Protein AF-A0A090WB78-F1 (afdb_monomer)

Mean predicted aligned error: 5.98 Å

pLDDT: mean 91.9, std 10.52, range [54.94, 98.69]

Foldseek 3Di:
DVVVVVVVVVVVVVVVVVVVVVVVVVVVVVVVVVLVVLQVVCVVVVHPHSVRVVVVVVPDD

Sequence (61 aa):
MKTKDEITRIKALQKEIEQLKKLLLKKDLDALVLDSYLEVAAEDLGYKSVAELKKKLRTKP

Structure (mmCIF, N/CA/C/O backbone):
data_AF-A0A090WB78-F1
#
_entry.id   AF-A0A090WB78-F1
#
loop_
_atom_site.group_PDB
_atom_site.id
_atom_site.type_symbol
_atom_site.label_atom_id
_atom_site.label_alt_id
_atom_site.label_comp_id
_atom_site.label_asym_id
_atom_site.label_entity_id
_atom_site.label_seq_id
_atom_site.pdbx_PDB_ins_code
_atom_site.Cartn_x
_atom_site.Cartn_y
_atom_site.Cartn_z
_atom_site.occupancy
_atom_site.B_iso_or_equiv
_atom_site.auth_seq_id
_atom_site.auth_comp_id
_atom_site.auth_asym_id
_atom_site.auth_atom_id
_atom_site.pdbx_PDB_model_num
ATOM 1 N N . MET A 1 1 ? 22.559 -6.901 -36.434 1.00 59.88 1 MET A N 1
ATOM 2 C CA . MET A 1 1 ? 21.227 -7.285 -35.911 1.00 59.88 1 MET A CA 1
ATOM 3 C C . MET A 1 1 ? 21.221 -7.376 -34.387 1.00 59.88 1 MET A C 1
ATOM 5 O O . MET A 1 1 ? 20.523 -6.564 -33.803 1.00 59.88 1 MET A O 1
ATOM 9 N N . LYS A 1 2 ? 22.074 -8.197 -33.747 1.00 65.12 2 LYS A N 1
ATOM 10 C CA . LYS A 1 2 ? 22.136 -8.375 -32.273 1.00 65.12 2 LYS A CA 1
ATOM 11 C C . LYS A 1 2 ? 22.021 -7.091 -31.426 1.00 65.12 2 LYS A C 1
ATOM 13 O O . LYS A 1 2 ? 21.166 -7.012 -30.556 1.00 65.12 2 LYS A O 1
ATOM 18 N N . THR A 1 3 ? 22.790 -6.050 -31.742 1.00 76.25 3 THR A N 1
ATOM 19 C CA . THR A 1 3 ? 22.802 -4.793 -30.966 1.00 76.25 3 THR A CA 1
ATOM 20 C C . THR A 1 3 ? 21.464 -4.036 -30.986 1.00 76.25 3 THR A C 1
ATOM 22 O O . THR A 1 3 ? 21.107 -3.380 -30.013 1.00 76.25 3 THR A O 1
ATOM 25 N N . LYS A 1 4 ? 20.688 -4.113 -32.081 1.00 81.75 4 LYS A N 1
ATOM 26 C CA . LYS A 1 4 ? 19.375 -3.442 -32.173 1.00 81.75 4 LYS A CA 1
ATOM 27 C C . LYS A 1 4 ? 18.309 -4.161 -31.335 1.00 81.75 4 LYS A C 1
ATOM 29 O O . LYS 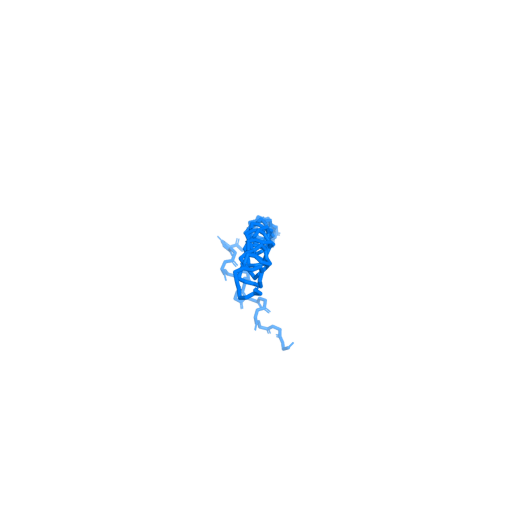A 1 4 ? 17.447 -3.499 -30.753 1.00 81.75 4 LYS A O 1
ATOM 34 N N . ASP A 1 5 ? 18.405 -5.483 -31.228 1.00 90.00 5 ASP A N 1
ATOM 35 C CA . ASP A 1 5 ? 17.487 -6.298 -30.425 1.00 90.00 5 ASP A CA 1
ATOM 36 C C . ASP A 1 5 ? 17.741 -6.091 -28.926 1.00 90.00 5 ASP A C 1
ATOM 38 O O . ASP A 1 5 ? 16.802 -5.920 -28.148 1.00 90.00 5 ASP A O 1
ATOM 42 N N . GLU A 1 6 ? 19.012 -5.987 -28.526 1.00 94.44 6 GLU A N 1
ATOM 43 C CA . GLU A 1 6 ? 19.412 -5.672 -27.149 1.00 94.44 6 GLU A CA 1
ATOM 44 C C . GLU A 1 6 ? 18.918 -4.288 -26.707 1.00 94.44 6 GLU A C 1
ATOM 46 O O . GLU A 1 6 ? 18.326 -4.159 -25.635 1.00 94.44 6 GLU A O 1
ATOM 51 N N . ILE A 1 7 ? 19.060 -3.261 -27.556 1.00 95.06 7 ILE A N 1
ATOM 52 C CA . ILE A 1 7 ? 18.529 -1.912 -27.281 1.00 95.06 7 ILE A CA 1
ATOM 53 C C . ILE A 1 7 ? 17.004 -1.943 -27.113 1.00 95.06 7 ILE A C 1
ATOM 55 O O . ILE A 1 7 ? 16.458 -1.289 -26.222 1.00 95.06 7 ILE A O 1
ATOM 59 N N . THR A 1 8 ? 16.303 -2.702 -27.957 1.00 96.06 8 THR A N 1
ATOM 60 C CA . THR A 1 8 ? 14.841 -2.838 -27.874 1.00 96.06 8 THR A CA 1
ATOM 61 C C . THR A 1 8 ? 14.423 -3.514 -26.569 1.00 96.06 8 THR A C 1
ATOM 63 O O . THR A 1 8 ? 13.508 -3.038 -25.894 1.00 96.06 8 THR A O 1
ATOM 66 N N . ARG A 1 9 ? 15.140 -4.566 -26.158 1.00 96.62 9 ARG A N 1
ATOM 67 C CA . ARG A 1 9 ? 14.907 -5.264 -24.890 1.00 96.62 9 ARG A CA 1
ATOM 68 C C . ARG A 1 9 ? 15.161 -4.365 -23.680 1.00 96.62 9 ARG A C 1
ATOM 70 O O . ARG A 1 9 ? 14.339 -4.345 -22.769 1.00 96.62 9 ARG A O 1
ATOM 77 N N . ILE A 1 10 ? 16.239 -3.578 -23.687 1.00 97.12 10 ILE A N 1
ATOM 78 C CA . ILE A 1 10 ? 16.537 -2.613 -22.615 1.00 97.12 10 ILE A CA 1
ATOM 79 C C . ILE A 1 10 ? 15.399 -1.596 -22.470 1.00 97.12 10 ILE A C 1
ATOM 81 O O . ILE A 1 10 ? 14.932 -1.354 -21.359 1.00 97.12 10 ILE A O 1
ATOM 85 N N . LYS A 1 11 ? 14.893 -1.045 -23.581 1.00 97.19 11 LYS A N 1
ATOM 86 C CA . LYS A 1 11 ? 13.766 -0.097 -23.554 1.00 97.19 11 LYS A CA 1
ATOM 87 C C . LYS A 1 11 ? 12.477 -0.723 -23.020 1.00 97.19 11 LYS A C 1
ATOM 89 O O . LYS A 1 11 ? 11.726 -0.049 -22.319 1.00 97.19 11 LYS A O 1
ATOM 94 N N . ALA A 1 12 ? 12.206 -1.986 -23.349 1.00 97.75 12 ALA A N 1
ATOM 95 C CA . ALA A 1 12 ? 11.050 -2.703 -22.815 1.00 97.75 12 ALA A CA 1
ATOM 96 C C . ALA A 1 12 ? 11.162 -2.882 -21.292 1.00 97.75 12 ALA A C 1
ATOM 98 O O . ALA A 1 12 ? 10.233 -2.528 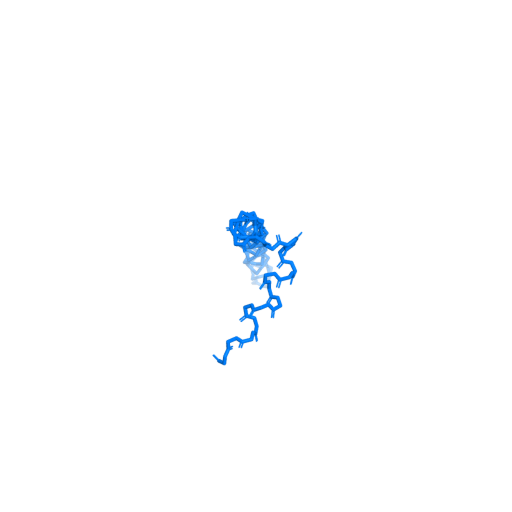-20.570 1.00 97.75 12 ALA A O 1
ATOM 99 N N . LEU A 1 13 ? 12.329 -3.318 -20.807 1.00 98.38 13 LEU A N 1
ATOM 100 C CA . LEU A 1 13 ? 12.589 -3.483 -19.374 1.00 98.38 13 LEU A CA 1
ATOM 101 C C . LEU A 1 13 ? 12.501 -2.155 -18.610 1.00 98.38 13 LEU A C 1
ATOM 103 O O . LEU A 1 13 ? 11.951 -2.111 -17.515 1.00 98.38 13 LEU A O 1
ATOM 107 N N . GLN A 1 14 ? 12.985 -1.051 -19.184 1.00 98.38 14 GLN A N 1
ATOM 108 C CA . GLN A 1 14 ? 12.846 0.276 -18.573 1.00 98.38 14 GLN A CA 1
ATOM 109 C C . GLN A 1 14 ? 11.375 0.674 -18.389 1.00 98.38 14 GLN A C 1
ATOM 111 O O . GLN A 1 14 ? 11.004 1.145 -17.315 1.00 98.38 14 GLN A O 1
ATOM 116 N N . LYS A 1 15 ? 10.527 0.431 -19.397 1.00 98.44 15 LYS A N 1
ATOM 117 C CA . LYS A 1 15 ? 9.081 0.692 -19.304 1.00 98.44 15 LYS A CA 1
ATOM 118 C C . LYS A 1 15 ? 8.404 -0.181 -18.249 1.00 98.44 15 LYS A C 1
ATOM 120 O O . LYS A 1 15 ? 7.566 0.313 -17.500 1.00 98.44 15 LYS A O 1
ATOM 125 N N . GLU A 1 16 ? 8.777 -1.454 -18.172 1.00 98.31 16 GLU A N 1
ATOM 126 C CA . GLU A 1 16 ? 8.254 -2.376 -17.162 1.00 98.31 16 GLU A CA 1
ATOM 127 C C . GLU A 1 16 ? 8.635 -1.921 -15.744 1.00 98.31 16 GLU A C 1
ATOM 129 O O . GLU A 1 16 ? 7.777 -1.834 -14.867 1.00 98.31 16 GLU A O 1
ATOM 134 N N . ILE A 1 17 ? 9.890 -1.508 -15.532 1.00 98.56 17 ILE A N 1
ATOM 135 C CA . ILE A 1 17 ? 10.350 -0.946 -14.253 1.00 98.56 17 ILE A CA 1
ATOM 136 C C . ILE A 1 17 ? 9.543 0.304 -13.871 1.00 98.56 17 ILE A C 1
ATOM 138 O O . ILE A 1 17 ? 9.160 0.456 -12.710 1.00 98.56 17 ILE A O 1
ATOM 142 N N . GLU A 1 18 ? 9.260 1.205 -14.815 1.00 98.50 18 GLU A N 1
ATOM 143 C CA . GLU A 1 18 ? 8.432 2.388 -14.545 1.00 98.50 18 GLU A CA 1
ATOM 144 C C . GLU A 1 18 ? 6.996 2.025 -14.149 1.00 98.50 18 GLU A C 1
ATOM 146 O O . GLU A 1 18 ? 6.441 2.624 -13.224 1.00 98.50 18 GLU A O 1
ATOM 151 N N . GLN A 1 19 ? 6.393 1.040 -14.815 1.00 98.50 19 GLN A N 1
ATOM 152 C CA . GLN A 1 19 ? 5.055 0.553 -14.474 1.00 98.50 19 GLN A CA 1
ATOM 153 C C . GLN A 1 19 ? 5.025 -0.083 -13.081 1.00 98.50 19 GLN A C 1
ATOM 155 O O . GLN A 1 19 ? 4.130 0.220 -12.290 1.00 98.50 19 GLN A O 1
ATOM 160 N N . LEU A 1 20 ? 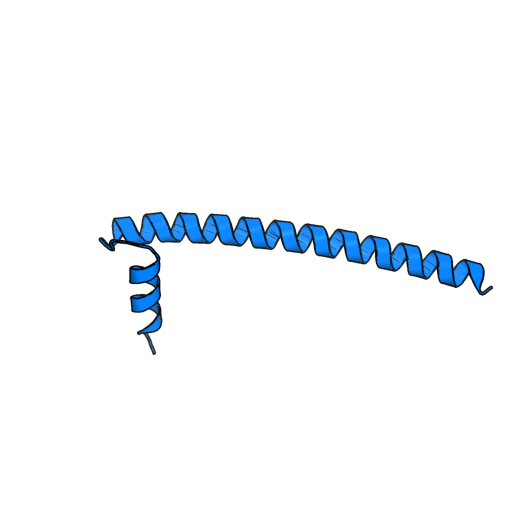6.027 -0.899 -12.747 1.00 98.69 20 LEU A N 1
ATOM 161 C CA . LEU A 1 20 ? 6.144 -1.538 -11.437 1.00 98.69 20 LEU A CA 1
ATOM 162 C C . LEU A 1 20 ? 6.321 -0.514 -10.309 1.00 98.69 20 LEU A C 1
ATOM 164 O O . LEU A 1 20 ? 5.669 -0.633 -9.274 1.00 98.69 20 LEU A O 1
ATOM 168 N N . LYS A 1 21 ? 7.127 0.535 -10.519 1.00 98.44 21 LYS A N 1
ATOM 169 C CA . LYS A 1 21 ? 7.280 1.632 -9.546 1.00 98.44 21 LYS A CA 1
ATOM 170 C C . LYS A 1 21 ? 5.959 2.356 -9.282 1.00 98.44 21 LYS A C 1
ATOM 172 O O . LYS A 1 21 ? 5.620 2.605 -8.130 1.00 98.44 21 LYS A O 1
ATOM 177 N N . LYS A 1 22 ? 5.188 2.660 -10.333 1.00 98.25 22 LYS A N 1
ATOM 178 C CA . LYS A 1 22 ? 3.861 3.290 -10.193 1.00 98.25 22 LYS A CA 1
ATOM 179 C C . LYS A 1 22 ? 2.878 2.384 -9.454 1.00 98.25 22 LYS A C 1
ATOM 181 O O . LYS A 1 22 ? 2.123 2.864 -8.614 1.00 98.25 22 LYS A O 1
ATOM 186 N N . LEU A 1 23 ? 2.897 1.085 -9.752 1.00 98.25 23 LEU A N 1
ATOM 187 C CA . LEU A 1 23 ? 2.046 0.109 -9.077 1.00 98.25 23 LEU A CA 1
ATOM 188 C C . LEU A 1 23 ? 2.374 0.005 -7.584 1.00 98.25 23 LEU A C 1
ATOM 190 O O . LEU A 1 23 ? 1.455 -0.063 -6.773 1.00 98.25 23 LEU A O 1
ATOM 194 N N . LEU A 1 24 ? 3.661 0.010 -7.228 1.00 98.06 24 LEU A N 1
ATOM 195 C CA . LEU A 1 24 ? 4.100 -0.014 -5.835 1.00 98.06 24 LEU A CA 1
ATOM 196 C C . LEU A 1 24 ? 3.597 1.218 -5.075 1.00 98.06 24 LEU A C 1
ATOM 198 O O . LEU A 1 24 ? 2.911 1.063 -4.073 1.00 98.06 24 LEU A O 1
ATOM 202 N N . LEU A 1 25 ? 3.824 2.419 -5.618 1.00 98.25 25 LEU A N 1
ATOM 203 C CA . LEU A 1 25 ? 3.345 3.665 -5.008 1.00 98.25 25 LEU A CA 1
ATOM 204 C C . LEU A 1 25 ? 1.828 3.669 -4.804 1.00 98.25 25 LEU A C 1
ATOM 206 O O . LEU A 1 25 ? 1.344 4.111 -3.767 1.00 98.25 25 LEU A O 1
ATOM 210 N N . LYS A 1 26 ? 1.067 3.152 -5.776 1.00 97.81 26 LYS A N 1
ATOM 211 C CA . LYS A 1 26 ? -0.385 3.025 -5.635 1.00 97.81 26 LYS A CA 1
ATOM 212 C C . LYS A 1 26 ? -0.757 2.098 -4.475 1.00 97.81 26 LYS A C 1
ATOM 214 O O . LYS A 1 26 ? -1.618 2.456 -3.685 1.00 97.81 26 LYS A O 1
ATOM 219 N N . LYS A 1 27 ? -0.111 0.934 -4.362 1.00 98.06 27 LYS A N 1
ATOM 220 C CA . LYS A 1 27 ? -0.378 -0.017 -3.271 1.00 98.06 27 LYS A CA 1
ATOM 221 C C . LYS A 1 27 ? -0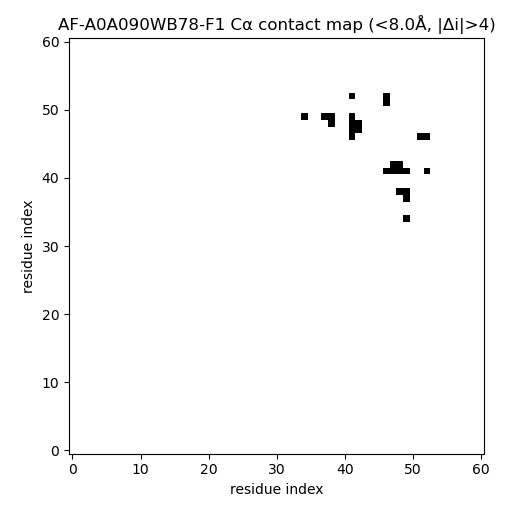.071 0.579 -1.900 1.00 98.06 27 LYS A C 1
ATOM 223 O O . LYS A 1 27 ? -0.849 0.356 -0.980 1.00 98.06 27 LYS A O 1
ATOM 228 N N . ASP A 1 28 ? 1.015 1.337 -1.782 1.00 97.81 28 ASP A N 1
ATOM 229 C CA . ASP A 1 28 ? 1.379 1.999 -0.527 1.00 97.81 28 ASP A CA 1
ATOM 230 C C . ASP A 1 28 ? 0.336 3.059 -0.143 1.00 97.81 28 ASP A C 1
ATOM 232 O O . ASP A 1 28 ? -0.096 3.115 1.006 1.00 97.81 28 ASP A O 1
ATOM 236 N N . LEU A 1 29 ? -0.139 3.853 -1.111 1.00 98.12 29 LEU A N 1
ATOM 237 C CA . LEU A 1 29 ? -1.213 4.825 -0.883 1.00 98.12 29 LEU A CA 1
ATOM 238 C C . LEU A 1 29 ? -2.542 4.152 -0.519 1.00 98.12 29 LEU A C 1
ATOM 240 O O . LEU A 1 29 ? -3.191 4.573 0.436 1.00 98.12 29 LEU A O 1
ATOM 244 N N . ASP A 1 30 ? -2.935 3.101 -1.241 1.00 97.44 30 ASP A N 1
ATOM 245 C CA . ASP A 1 30 ? -4.161 2.345 -0.963 1.00 97.44 30 ASP A CA 1
ATOM 246 C C . ASP A 1 30 ? -4.114 1.727 0.451 1.00 97.44 30 ASP A C 1
ATOM 248 O O . ASP A 1 30 ? -5.121 1.723 1.161 1.00 97.44 30 ASP A O 1
ATOM 252 N N . ALA A 1 31 ? -2.944 1.246 0.890 1.00 96.38 31 ALA A N 1
ATOM 253 C CA . ALA A 1 31 ? -2.738 0.718 2.238 1.00 96.38 31 ALA A CA 1
ATOM 254 C C . ALA A 1 31 ? -2.846 1.807 3.316 1.00 96.38 31 ALA A C 1
ATOM 256 O O . ALA A 1 31 ? -3.539 1.597 4.309 1.00 96.38 31 ALA A O 1
ATOM 257 N N . LEU A 1 32 ? -2.228 2.976 3.102 1.00 96.81 32 LEU A N 1
ATOM 258 C CA . LEU A 1 32 ? -2.334 4.117 4.020 1.00 96.81 32 LEU A CA 1
ATOM 259 C C . LEU A 1 32 ? -3.785 4.569 4.187 1.00 96.81 32 LEU A C 1
ATOM 261 O O . LEU A 1 32 ? -4.257 4.741 5.307 1.00 96.81 32 LEU A O 1
ATOM 265 N N . VAL A 1 33 ? -4.507 4.707 3.074 1.00 96.44 33 VAL A N 1
ATOM 266 C CA . VAL A 1 33 ? -5.926 5.075 3.078 1.00 96.44 33 VAL A CA 1
ATOM 267 C C . VAL A 1 33 ? -6.753 4.038 3.838 1.00 96.44 33 VAL A C 1
ATOM 269 O O . VAL A 1 33 ? -7.580 4.403 4.671 1.00 96.44 33 VAL A O 1
ATOM 272 N N . LEU A 1 34 ? -6.522 2.745 3.588 1.00 95.25 34 LEU A N 1
ATOM 273 C CA . L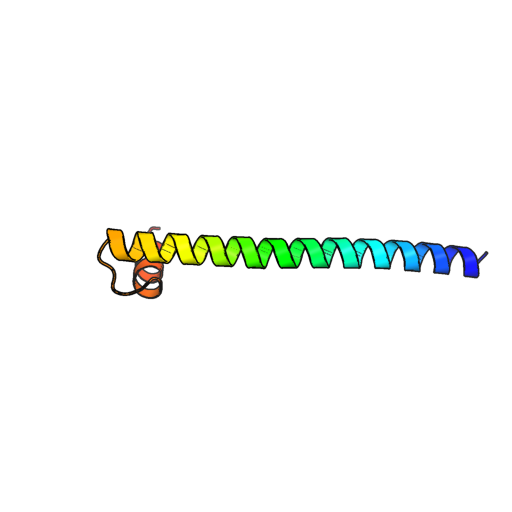EU A 1 34 ? -7.214 1.671 4.297 1.00 95.25 34 LEU A CA 1
ATOM 274 C C . LEU A 1 34 ? -6.951 1.713 5.805 1.00 95.25 34 LEU A C 1
ATOM 276 O O . LEU A 1 34 ? -7.894 1.567 6.581 1.00 95.25 34 LEU A O 1
ATOM 280 N N . ASP A 1 35 ? -5.701 1.893 6.225 1.00 93.44 35 ASP A N 1
ATOM 281 C CA . ASP A 1 35 ? -5.371 1.954 7.647 1.00 93.44 35 ASP A CA 1
ATOM 282 C C . ASP A 1 35 ? -6.029 3.176 8.311 1.00 93.44 35 ASP A C 1
ATOM 284 O O . ASP A 1 35 ? -6.656 3.004 9.355 1.00 93.44 35 ASP A O 1
ATOM 288 N N . SER A 1 36 ? -6.044 4.351 7.664 1.00 94.19 36 S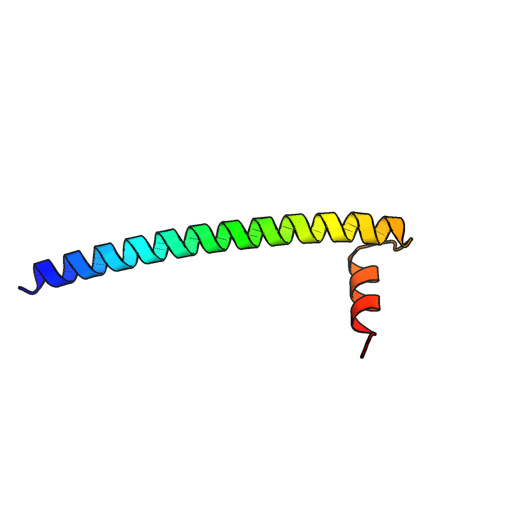ER A N 1
ATOM 289 C CA . SER A 1 36 ? -6.789 5.523 8.160 1.00 94.19 36 SER A CA 1
ATOM 290 C C . SER A 1 36 ? -8.296 5.268 8.282 1.00 94.19 36 SER A C 1
ATOM 292 O O . SER A 1 36 ? -8.912 5.645 9.277 1.00 94.19 36 SER A O 1
ATOM 294 N N . TYR A 1 37 ? -8.914 4.590 7.308 1.00 95.50 37 TYR A N 1
ATOM 295 C CA . TYR A 1 37 ? -10.328 4.208 7.410 1.00 95.50 37 TYR A CA 1
ATOM 296 C C . TYR A 1 37 ? -10.587 3.243 8.568 1.00 95.50 37 TYR A C 1
ATOM 298 O O . TYR A 1 37 ? -11.609 3.343 9.246 1.00 95.50 37 TYR A O 1
ATOM 306 N N . LEU A 1 38 ? -9.683 2.289 8.790 1.00 95.00 38 LEU A N 1
ATOM 307 C CA . LEU A 1 38 ? -9.822 1.317 9.866 1.00 95.00 38 LEU A CA 1
ATOM 308 C C . LEU A 1 38 ? -9.617 1.939 11.245 1.00 95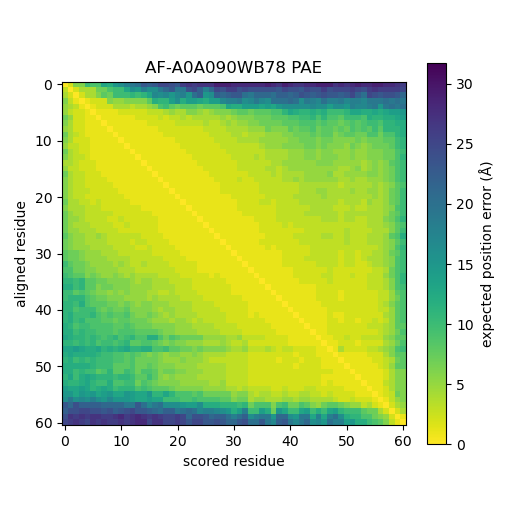.00 38 LEU A C 1
ATOM 310 O O . LEU A 1 38 ? -10.226 1.453 12.194 1.00 95.00 38 LEU A O 1
ATOM 314 N N . GLU A 1 39 ? -8.792 2.979 11.369 1.00 95.44 39 GLU A N 1
ATOM 315 C CA . GLU A 1 39 ? -8.640 3.749 12.608 1.00 95.44 39 GLU A CA 1
ATOM 316 C C . GLU A 1 39 ? -9.959 4.410 13.008 1.00 95.44 39 GLU A C 1
ATOM 318 O O . GLU A 1 39 ? -10.446 4.157 14.109 1.00 95.44 39 GLU A O 1
ATOM 323 N N . VAL A 1 40 ? -10.588 5.145 12.084 1.00 95.69 40 VAL A N 1
ATOM 324 C CA . VAL A 1 40 ? -11.899 5.775 12.321 1.00 95.69 40 VAL A CA 1
ATOM 325 C C . VAL A 1 40 ? -12.959 4.721 12.641 1.00 95.69 40 VAL A C 1
ATOM 327 O O . VAL A 1 40 ? -13.673 4.834 13.630 1.00 95.69 40 VAL A O 1
ATOM 330 N N . ALA A 1 41 ? -13.022 3.635 11.864 1.00 94.62 41 ALA A N 1
ATOM 331 C CA . ALA A 1 41 ? -13.979 2.562 12.121 1.00 94.62 41 ALA A CA 1
ATOM 332 C C . ALA A 1 41 ? -13.744 1.867 13.473 1.00 94.62 41 ALA A C 1
ATOM 334 O O . ALA A 1 41 ? -14.696 1.417 14.108 1.00 94.62 41 ALA A O 1
ATOM 335 N N . ALA A 1 42 ? -12.489 1.734 13.913 1.00 96.00 42 ALA A N 1
ATOM 336 C CA . ALA A 1 42 ? -12.179 1.178 15.223 1.00 96.00 42 ALA A CA 1
ATOM 337 C C . ALA A 1 42 ? -12.691 2.098 16.336 1.00 96.00 42 ALA A C 1
ATOM 339 O O . ALA A 1 42 ? -13.319 1.597 17.266 1.00 96.00 42 ALA A O 1
ATOM 340 N N . GLU A 1 43 ? -12.481 3.408 16.210 1.00 95.44 43 GLU A N 1
ATOM 341 C CA . GLU A 1 43 ? -12.974 4.413 17.154 1.00 95.44 43 GLU A CA 1
ATOM 342 C C . GLU A 1 43 ? -14.509 4.441 17.213 1.00 95.44 43 GLU A C 1
ATOM 344 O O . GLU A 1 43 ? -15.078 4.261 18.290 1.00 95.44 43 GLU A O 1
ATOM 349 N N . ASP A 1 44 ? -15.179 4.548 16.061 1.00 96.19 44 ASP A N 1
ATOM 350 C CA . ASP A 1 44 ? -16.645 4.608 15.954 1.00 96.19 44 ASP A CA 1
ATOM 351 C C . ASP A 1 44 ? -17.335 3.366 16.541 1.00 96.19 44 ASP A C 1
ATOM 353 O O . ASP A 1 44 ? -18.436 3.438 17.089 1.00 96.19 44 ASP A O 1
ATOM 357 N N . LEU A 1 45 ? -16.686 2.204 16.435 1.00 94.81 45 LEU A N 1
ATOM 358 C CA . LEU A 1 45 ? -17.182 0.935 16.973 1.00 94.81 45 LEU A CA 1
ATOM 359 C C . LEU A 1 45 ? -16.713 0.663 18.414 1.00 94.81 45 LEU A C 1
ATOM 361 O O . LEU A 1 45 ? -17.048 -0.383 18.976 1.00 94.81 45 LEU A O 1
ATOM 365 N N . GLY A 1 46 ? -15.949 1.577 19.023 1.00 95.44 46 GLY A N 1
ATOM 366 C CA . GLY A 1 46 ? -15.492 1.490 20.412 1.00 95.44 46 GLY A CA 1
ATOM 367 C C . GLY A 1 46 ? -14.345 0.502 20.660 1.00 95.44 46 GLY A C 1
ATOM 368 O O . GLY A 1 46 ? -14.149 0.054 21.792 1.00 95.44 46 GLY A O 1
ATOM 369 N N . TYR A 1 47 ? -13.587 0.134 19.626 1.00 95.94 47 TYR A N 1
ATOM 370 C CA . TYR A 1 47 ? -12.389 -0.695 19.753 1.00 95.94 47 TYR A CA 1
ATOM 371 C C . TYR A 1 47 ? -11.175 0.133 20.172 1.00 95.94 47 TYR A C 1
ATOM 373 O O . TYR A 1 47 ? -10.985 1.266 19.743 1.00 95.94 47 TYR A O 1
ATOM 381 N N . LYS A 1 48 ? -10.277 -0.469 20.962 1.00 91.50 48 LYS A N 1
ATOM 382 C CA . LYS A 1 48 ? -9.069 0.221 21.448 1.00 91.50 48 LYS A CA 1
ATOM 383 C C . LYS A 1 48 ? -7.982 0.349 20.385 1.00 91.50 48 LYS A C 1
ATOM 385 O O . LYS A 1 48 ? -7.016 1.080 20.575 1.00 91.50 48 LYS A O 1
ATOM 390 N N . SER A 1 49 ? -8.070 -0.445 19.319 1.00 93.69 49 SER A N 1
ATOM 391 C CA . SER A 1 49 ? -7.108 -0.438 18.220 1.00 93.69 49 SER A CA 1
ATOM 392 C C . SER A 1 49 ? -7.670 -1.108 16.969 1.00 93.69 49 SER A C 1
ATOM 394 O O . SER A 1 49 ? -8.503 -2.017 17.041 1.00 93.69 49 SER A O 1
ATOM 396 N N . VAL A 1 50 ? -7.096 -0.760 15.818 1.00 93.19 50 VAL A N 1
ATOM 397 C CA . VAL A 1 50 ? -7.335 -1.449 14.541 1.00 93.19 50 VAL A CA 1
ATOM 398 C C . VAL A 1 50 ? -7.036 -2.952 14.628 1.00 93.19 50 VAL A C 1
ATOM 400 O O . VAL A 1 50 ? -7.709 -3.761 13.990 1.00 93.19 50 VAL A O 1
ATOM 403 N N . ALA A 1 51 ? -6.048 -3.364 15.429 1.00 92.88 51 ALA A N 1
ATOM 404 C CA . ALA A 1 51 ? -5.709 -4.776 15.613 1.00 92.88 51 ALA A CA 1
ATOM 405 C C . ALA A 1 51 ? -6.850 -5.565 16.281 1.00 92.88 51 ALA A C 1
ATOM 407 O O . ALA A 1 51 ? -7.138 -6.700 15.889 1.00 92.88 51 ALA A O 1
ATOM 408 N N . GLU A 1 52 ? -7.524 -4.955 17.257 1.00 92.62 52 GLU A N 1
ATOM 409 C CA . GLU A 1 52 ? -8.688 -5.538 17.922 1.00 92.62 52 GLU A CA 1
ATOM 410 C C . GLU A 1 52 ? -9.866 -5.686 16.949 1.00 92.62 52 GLU A C 1
ATOM 412 O O . GLU A 1 52 ? -10.424 -6.782 16.829 1.00 92.62 52 GLU A O 1
ATOM 417 N N . LEU A 1 53 ? -10.160 -4.632 16.179 1.00 92.88 53 LEU A N 1
ATOM 418 C CA . LEU A 1 53 ? -11.154 -4.660 15.103 1.00 92.88 53 LEU A CA 1
ATOM 419 C C . LEU A 1 53 ? -10.848 -5.781 14.089 1.00 92.88 53 LEU A C 1
ATOM 421 O O . LEU A 1 53 ? -11.697 -6.636 13.826 1.00 92.88 53 LEU A O 1
ATOM 425 N N . LYS A 1 54 ? -9.609 -5.854 13.574 1.00 91.06 54 LYS A N 1
ATOM 426 C CA . LYS A 1 54 ? -9.165 -6.889 12.615 1.00 91.06 54 LYS A CA 1
ATOM 427 C C . LYS A 1 54 ? -9.343 -8.307 13.182 1.00 91.06 54 LYS A C 1
ATOM 429 O O . LYS A 1 54 ? -9.752 -9.208 12.449 1.00 91.06 54 LYS A O 1
ATOM 434 N N . LYS A 1 55 ? -9.086 -8.526 14.478 1.00 91.50 55 LYS A N 1
ATOM 435 C CA . LYS A 1 55 ? -9.285 -9.830 15.138 1.00 91.50 55 LYS A CA 1
ATOM 436 C C . LYS A 1 55 ? -10.758 -10.245 15.164 1.00 91.50 55 LYS A C 1
ATOM 438 O O . LYS A 1 55 ? -11.044 -11.426 14.995 1.00 91.50 55 LYS A O 1
ATOM 443 N N . LYS A 1 56 ? -11.684 -9.298 15.346 1.00 88.56 56 LYS A N 1
ATOM 444 C CA . LYS A 1 56 ? -13.132 -9.562 15.327 1.00 88.56 56 LYS A CA 1
ATOM 445 C C . LYS A 1 56 ? -13.660 -9.797 13.913 1.00 88.56 56 LYS A C 1
ATOM 447 O O . LYS A 1 56 ? -14.440 -10.723 13.713 1.00 88.56 56 LYS A O 1
ATOM 452 N N . LEU A 1 57 ? -13.186 -9.055 12.914 1.00 85.06 57 LEU A N 1
ATOM 453 C CA . LEU A 1 57 ? -13.582 -9.267 11.513 1.00 85.06 57 LEU A CA 1
ATOM 454 C C . LEU A 1 57 ? -13.209 -10.664 10.992 1.00 85.06 57 LEU A C 1
ATOM 456 O O . LEU A 1 57 ? -13.982 -11.268 10.257 1.00 85.06 57 LEU A O 1
ATOM 460 N N . ARG A 1 58 ? -12.075 -11.218 11.440 1.00 77.62 58 ARG A N 1
ATOM 461 C CA . ARG A 1 58 ? -11.636 -12.591 11.120 1.00 77.62 58 ARG A CA 1
ATOM 462 C C . ARG A 1 58 ? -12.517 -13.701 11.710 1.00 77.62 58 ARG A C 1
ATOM 464 O O . ARG A 1 58 ? -12.260 -14.864 11.433 1.00 77.62 58 ARG A O 1
ATOM 471 N N . THR A 1 59 ? -13.509 -13.363 12.539 1.00 64.88 59 THR A N 1
ATOM 472 C CA . THR A 1 59 ? -14.419 -14.341 13.167 1.00 64.88 59 THR A CA 1
ATOM 473 C C . THR A 1 59 ? -15.768 -14.486 12.461 1.00 64.88 59 THR A C 1
ATOM 475 O O . THR A 1 59 ? -16.614 -15.236 12.943 1.00 64.88 59 THR A O 1
ATOM 478 N N . LYS A 1 60 ? -15.980 -13.829 11.311 1.00 54.94 60 LYS A N 1
ATOM 479 C CA . LYS A 1 60 ? -17.084 -14.201 10.414 1.00 54.94 60 LYS A CA 1
ATOM 480 C C . LYS A 1 60 ? -16.656 -15.406 9.554 1.00 54.94 60 LYS A C 1
ATOM 482 O O . LYS A 1 60 ? -15.551 -15.342 9.015 1.00 54.94 60 LYS A O 1
ATOM 487 N N . PRO A 1 61 ? -17.465 -16.483 9.483 1.00 57.41 61 PRO A N 1
ATOM 488 C CA . PRO A 1 61 ? -17.215 -17.607 8.580 1.00 57.41 61 PRO A CA 1
ATOM 489 C C . PRO A 1 61 ? -17.189 -17.170 7.1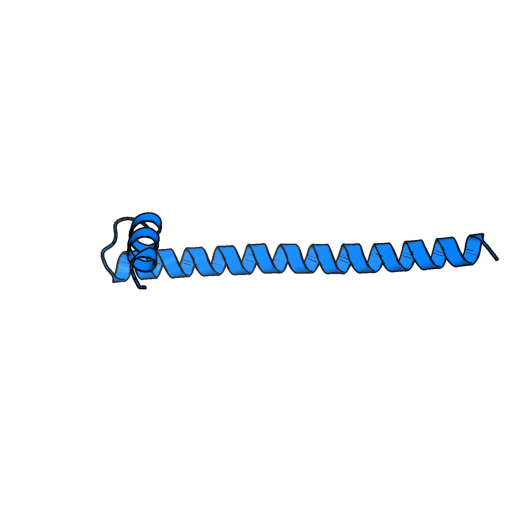13 1.00 57.41 61 PRO A C 1
ATOM 491 O O . PRO A 1 61 ? -17.842 -16.149 6.787 1.00 57.41 61 PRO A O 1
#

Secondary structure (DSSP, 8-state):
-HHHHHHHHHHHHHHHHHHHHHHHHHHHHHHHHHHHHHHHHHHHTT-S-HHHHHHHHTT--

Organism: NCBI:txid504487

Solvent-accessible surface area (backbo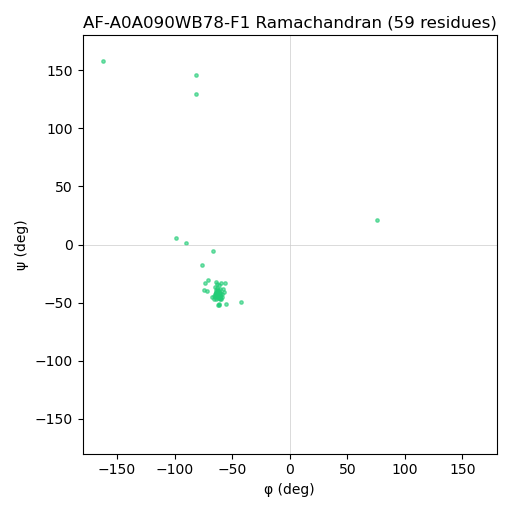ne atoms only — not comparable to full-atom values): 3456 Å² total; per-residue (Å²): 112,71,72,62,55,51,54,52,50,53,55,51,52,52,53,51,52,54,51,50,54,53,52,50,55,48,51,55,51,53,48,53,53,49,51,55,53,39,45,54,52,12,53,78,70,70,38,96,35,49,67,58,42,53,58,55,63,69,68,59,132

Radius of gyration: 21.43 Å; Cα contacts (8 Å, |Δi|>4): 13; chains: 1; bounding box: 40×23×57 Å